Protein AF-A0A2P1L4M2-F1 (afdb_monomer)

Secondary structure (DSSP, 8-state):
-HHHHHHHHHHHH----TTSS--S----STTHHHHHHHHHHHHHHH-

Mean predicted aligned error: 3.15 Å

InterPro domains:
  IPR027387 Cytochrome b/b6-like domain superfamily [G3DSA:1.20.810.10] (1-47)
  IPR036150 Cytochrome b/b6, C-terminal domain superfamily [SSF81648] (3-45)

Radius of gyration: 13.6 Å; Cα contacts (8 Å, |Δi|>4): 8; chains: 1; bounding box: 34×25×28 Å

Solvent-accessible surface area (backbone atoms only — not comparable to full-atom values): 3116 Å² total; per-residue (Å²): 111,68,68,59,55,54,51,50,56,39,68,76,74,49,82,85,53,99,85,75,64,94,68,93,83,79,77,62,56,72,68,58,52,54,51,51,50,53,54,53,50,51,52,64,74,72,106

Foldseek 3Di:
DVVVVVVVVCVVVDDADPVRDDDPDDDDCPPPVVVVVVVVVVVVVVD

Organism: NCBI:txid1504291

Structure (mmCIF, N/CA/C/O backbone):
data_AF-A0A2P1L4M2-F1
#
_entry.id   AF-A0A2P1L4M2-F1
#
loop_
_atom_site.group_PDB
_atom_site.id
_atom_site.type_symbol
_atom_site.label_atom_id
_atom_site.label_alt_id
_atom_site.label_comp_id
_atom_site.label_asym_id
_atom_site.label_entity_id
_atom_site.label_seq_id
_atom_site.pdbx_PDB_ins_code
_atom_site.Cartn_x
_atom_site.Cartn_y
_atom_site.Cartn_z
_atom_site.occupancy
_atom_site.B_iso_or_equiv
_atom_site.auth_seq_id
_atom_site.auth_comp_id
_atom_site.auth_asym_id
_atom_site.auth_atom_id
_atom_site.pdbx_PDB_model_num
ATOM 1 N N . ALA A 1 1 ? -9.515 -9.354 -11.946 1.00 91.38 1 ALA A N 1
ATOM 2 C CA . ALA A 1 1 ? -8.399 -9.105 -12.888 1.00 91.38 1 ALA A CA 1
ATOM 3 C C . ALA A 1 1 ? -7.821 -7.694 -12.744 1.00 91.38 1 ALA A C 1
ATOM 5 O O . ALA A 1 1 ? -6.640 -7.578 -12.452 1.00 91.38 1 ALA A O 1
ATOM 6 N N . ILE A 1 2 ? -8.633 -6.634 -12.872 1.00 97.31 2 ILE A N 1
ATOM 7 C CA . ILE A 1 2 ? -8.153 -5.234 -12.877 1.00 97.31 2 ILE A CA 1
ATOM 8 C C . ILE A 1 2 ? -7.377 -4.849 -11.603 1.00 97.31 2 ILE A C 1
ATOM 10 O O . ILE A 1 2 ? -6.318 -4.248 -11.717 1.00 97.31 2 ILE A O 1
ATOM 14 N N . VAL A 1 3 ? -7.833 -5.257 -10.411 1.00 98.12 3 VAL A N 1
ATOM 15 C CA . VAL A 1 3 ? -7.131 -4.976 -9.137 1.00 98.12 3 VAL A CA 1
ATOM 16 C C . VAL A 1 3 ? -5.712 -5.555 -9.117 1.00 98.12 3 VAL A C 1
ATOM 18 O O . VAL A 1 3 ? -4.781 -4.876 -8.704 1.00 98.12 3 VAL A O 1
ATOM 21 N N . PHE A 1 4 ? -5.518 -6.773 -9.631 1.00 97.88 4 PHE A N 1
ATOM 22 C CA . PHE A 1 4 ? -4.187 -7.381 -9.719 1.00 97.88 4 PHE A CA 1
ATOM 23 C C . PHE A 1 4 ? -3.281 -6.633 -10.698 1.00 97.88 4 PHE A C 1
ATOM 25 O O . PHE A 1 4 ? -2.124 -6.386 -10.379 1.00 97.88 4 PHE A O 1
A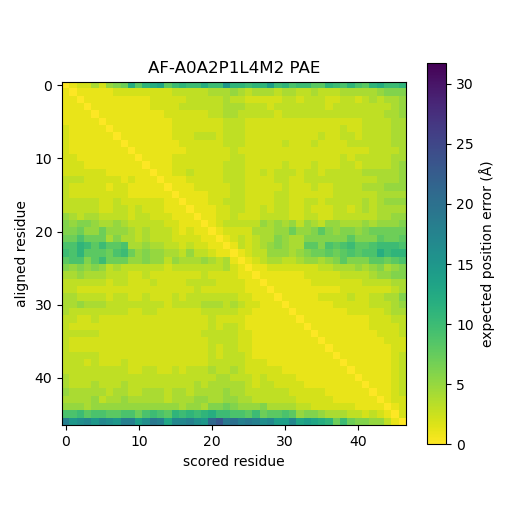TOM 32 N N . ILE A 1 5 ? -3.808 -6.227 -11.859 1.00 98.25 5 ILE A N 1
ATOM 33 C CA . ILE A 1 5 ? -3.059 -5.429 -12.845 1.00 98.25 5 ILE A CA 1
ATOM 3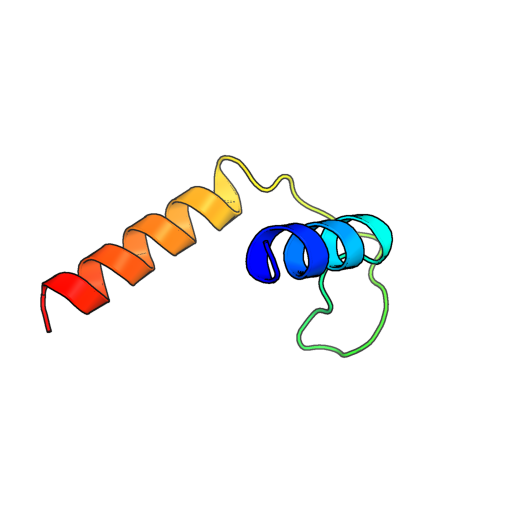4 C C . ILE A 1 5 ? -2.672 -4.069 -12.248 1.00 98.25 5 ILE A C 1
ATOM 36 O O . ILE A 1 5 ? -1.527 -3.644 -12.368 1.00 98.25 5 ILE A O 1
ATOM 40 N N . HIS A 1 6 ? -3.604 -3.411 -11.560 1.00 97.06 6 HIS A N 1
ATOM 41 C CA . HIS A 1 6 ? -3.363 -2.144 -10.876 1.00 97.06 6 HIS A CA 1
ATOM 42 C C . HIS A 1 6 ? -2.254 -2.266 -9.819 1.00 97.06 6 HIS A C 1
ATOM 44 O O . HIS A 1 6 ? -1.294 -1.498 -9.844 1.00 97.06 6 HIS A O 1
ATOM 50 N N . ILE A 1 7 ? -2.342 -3.272 -8.939 1.00 97.94 7 ILE A N 1
ATOM 51 C CA . ILE A 1 7 ? -1.335 -3.536 -7.903 1.00 97.94 7 ILE A CA 1
ATOM 52 C C . ILE A 1 7 ? 0.015 -3.904 -8.530 1.00 97.94 7 ILE A C 1
ATOM 54 O O . ILE A 1 7 ? 1.051 -3.476 -8.027 1.00 97.94 7 ILE A O 1
ATOM 58 N N . PHE A 1 8 ? 0.026 -4.659 -9.628 1.00 98.25 8 PHE A N 1
ATOM 59 C CA . PHE A 1 8 ? 1.252 -5.007 -10.340 1.00 98.25 8 PHE A CA 1
ATOM 60 C C . PHE A 1 8 ? 1.988 -3.757 -10.840 1.00 98.25 8 PHE A C 1
ATOM 62 O O . PHE A 1 8 ? 3.165 -3.580 -10.534 1.00 98.25 8 PHE A O 1
ATOM 69 N N . PHE A 1 9 ? 1.296 -2.839 -11.524 1.00 98.38 9 PHE A N 1
ATOM 70 C CA . PHE A 1 9 ? 1.904 -1.578 -11.960 1.00 98.38 9 PHE A CA 1
ATOM 71 C C . PHE A 1 9 ? 2.355 -0.697 -10.789 1.00 98.38 9 PHE A C 1
ATOM 73 O O . PHE A 1 9 ? 3.414 -0.071 -10.885 1.00 98.38 9 PHE A O 1
ATOM 80 N N . LEU A 1 10 ? 1.604 -0.689 -9.680 1.00 97.44 10 LEU A N 1
ATOM 81 C CA . LEU A 1 10 ? 1.995 0.006 -8.452 1.00 97.44 10 LEU A CA 1
ATOM 82 C C . LEU A 1 10 ? 3.289 -0.569 -7.856 1.00 97.44 10 LEU A C 1
ATOM 84 O O . LEU A 1 10 ? 4.130 0.195 -7.404 1.00 97.44 10 LEU A O 1
ATOM 88 N N . HIS A 1 11 ? 3.497 -1.887 -7.890 1.00 96.38 11 HIS A N 1
ATOM 89 C CA . HIS A 1 11 ? 4.736 -2.498 -7.391 1.00 96.38 11 HIS A CA 1
ATOM 90 C C . HIS A 1 11 ? 5.959 -2.157 -8.251 1.00 96.38 11 HIS A C 1
ATOM 92 O O . HIS A 1 11 ? 7.054 -2.032 -7.709 1.00 96.38 11 HIS A O 1
ATOM 98 N N . ILE A 1 12 ? 5.784 -1.986 -9.567 1.00 97.69 12 ILE A N 1
ATOM 99 C CA . ILE A 1 12 ? 6.877 -1.597 -10.472 1.00 97.69 12 ILE A CA 1
ATOM 100 C C . ILE A 1 12 ? 7.327 -0.150 -10.229 1.00 97.69 12 ILE A C 1
ATOM 102 O O . ILE A 1 12 ? 8.525 0.117 -10.225 1.00 97.69 12 ILE A O 1
ATOM 106 N N . HIS A 1 13 ? 6.390 0.778 -10.011 1.00 94.19 13 HIS A N 1
ATOM 107 C CA . HIS A 1 13 ? 6.704 2.207 -9.851 1.00 94.19 13 HIS A CA 1
ATOM 108 C C . HIS A 1 13 ? 6.889 2.631 -8.385 1.00 94.19 13 HIS A C 1
ATOM 110 O O . HIS A 1 13 ? 7.558 3.622 -8.105 1.00 94.19 13 HIS A O 1
ATOM 116 N N . GLY A 1 14 ? 6.338 1.867 -7.442 1.00 92.81 14 GLY A N 1
ATOM 117 C CA . GLY A 1 14 ? 6.268 2.218 -6.029 1.00 92.81 14 GLY A CA 1
ATOM 118 C C . GLY A 1 14 ? 5.146 3.210 -5.706 1.00 92.81 14 GLY A C 1
ATOM 119 O O . GLY A 1 14 ? 4.536 3.824 -6.582 1.00 92.81 14 GLY A O 1
ATOM 120 N N . SER A 1 15 ? 4.863 3.362 -4.411 1.00 94.06 15 SER A N 1
ATOM 121 C CA . SER A 1 15 ? 3.939 4.385 -3.916 1.00 94.06 15 SER A CA 1
ATOM 122 C C . SER A 1 15 ? 4.589 5.767 -3.939 1.00 94.06 15 SER A C 1
ATOM 124 O O . SER A 1 15 ? 5.770 5.912 -3.627 1.00 94.06 15 SER A O 1
ATOM 126 N N . THR A 1 16 ? 3.788 6.795 -4.216 1.00 95.38 16 THR A N 1
ATOM 127 C CA . THR A 1 16 ? 4.172 8.183 -3.929 1.00 95.38 16 THR A CA 1
ATOM 128 C C . THR A 1 16 ? 4.099 8.466 -2.423 1.00 95.38 16 THR A C 1
ATOM 130 O O . THR A 1 16 ? 3.558 7.672 -1.649 1.00 95.38 16 THR A O 1
ATOM 133 N N . ASN A 1 17 ? 4.629 9.607 -1.993 1.00 94.75 17 ASN A N 1
ATOM 134 C CA . ASN A 1 17 ? 4.536 10.081 -0.616 1.00 94.75 17 ASN A CA 1
ATOM 135 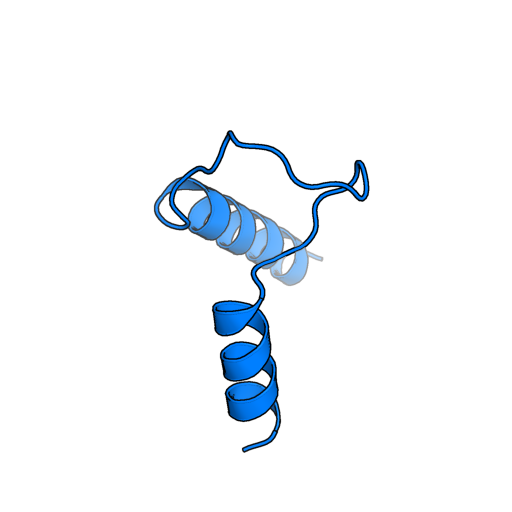C C . ASN A 1 17 ? 3.977 11.518 -0.580 1.00 94.75 17 ASN A C 1
ATOM 137 O O . ASN A 1 17 ? 3.991 12.196 -1.609 1.00 94.75 17 ASN A O 1
ATOM 141 N N . PRO A 1 18 ? 3.494 12.008 0.578 1.00 96.38 18 PRO A N 1
ATOM 142 C CA . PRO A 1 18 ? 2.835 13.314 0.676 1.00 96.38 18 PRO A CA 1
ATOM 143 C C . PRO A 1 18 ? 3.667 14.513 0.206 1.00 96.38 18 PRO A C 1
ATOM 145 O O . PRO A 1 18 ? 3.098 15.555 -0.101 1.00 96.38 18 PRO A O 1
ATOM 148 N N . LEU A 1 19 ? 4.997 14.387 0.149 1.00 95.81 19 LEU A N 1
ATOM 149 C CA . LEU A 1 19 ? 5.880 15.457 -0.312 1.00 95.81 19 LEU A CA 1
ATOM 150 C C . LEU A 1 19 ? 5.966 15.532 -1.846 1.00 95.81 19 LEU A C 1
ATOM 152 O O . LEU A 1 19 ? 6.424 16.539 -2.376 1.00 95.81 19 LEU A O 1
ATOM 156 N N . GLY A 1 20 ? 5.517 14.495 -2.562 1.00 94.38 20 GLY A N 1
ATOM 157 C CA . GLY A 1 20 ? 5.420 14.489 -4.024 1.00 94.38 20 GLY A CA 1
ATOM 158 C C . GLY A 1 20 ? 6.746 14.308 -4.771 1.00 94.38 20 GLY A C 1
ATOM 159 O O . GLY A 1 20 ? 6.775 14.493 -5.984 1.00 94.38 2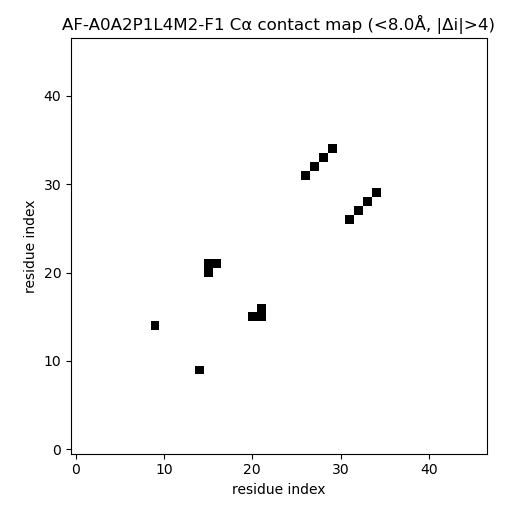0 GLY A O 1
ATOM 160 N N . TYR A 1 21 ? 7.830 13.944 -4.082 1.00 92.62 21 TYR A N 1
ATOM 161 C CA . TYR A 1 21 ? 9.137 13.651 -4.682 1.00 92.62 21 TYR A CA 1
ATOM 162 C C . TYR A 1 21 ? 9.790 12.421 -4.043 1.00 92.62 21 TYR A C 1
AT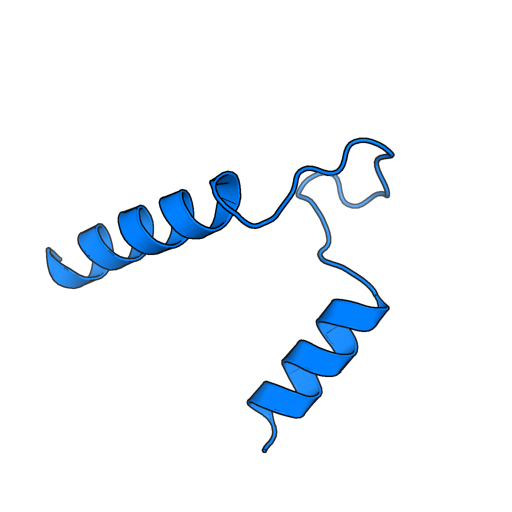OM 164 O O . TYR A 1 21 ? 9.431 12.020 -2.933 1.00 92.62 21 TYR A O 1
ATOM 172 N N . ASP A 1 22 ? 10.757 11.820 -4.737 1.00 90.44 22 ASP A N 1
ATOM 173 C CA . ASP A 1 22 ? 11.445 10.621 -4.258 1.00 90.44 22 ASP A CA 1
ATOM 174 C C . ASP A 1 22 ? 12.285 10.896 -3.012 1.00 90.44 22 ASP A C 1
ATOM 176 O O . ASP A 1 22 ? 13.092 11.826 -2.964 1.00 90.44 22 ASP A O 1
ATOM 180 N N . THR A 1 23 ? 12.137 10.033 -2.009 1.00 88.69 23 THR A N 1
ATOM 181 C CA . THR A 1 23 ? 12.986 10.040 -0.819 1.00 88.69 23 THR A CA 1
ATOM 182 C C . THR A 1 23 ? 13.766 8.725 -0.728 1.00 88.69 23 THR A C 1
ATOM 184 O O . THR A 1 23 ? 13.233 7.656 -1.041 1.00 88.69 23 THR A O 1
ATOM 187 N N . PRO A 1 24 ? 15.041 8.755 -0.295 1.00 88.25 24 PRO A N 1
ATOM 188 C CA . PRO A 1 24 ? 15.850 7.542 -0.156 1.00 88.25 24 PRO A CA 1
ATOM 189 C C . PRO A 1 24 ? 15.422 6.674 1.040 1.00 88.25 24 PRO A C 1
ATOM 191 O O . PRO A 1 24 ? 15.838 5.522 1.154 1.00 88.25 24 PRO A O 1
ATOM 194 N N . LEU A 1 25 ? 14.597 7.210 1.944 1.00 89.56 25 LEU A N 1
ATOM 195 C CA . LEU A 1 25 ? 14.199 6.554 3.183 1.00 89.56 25 LEU A CA 1
ATOM 196 C C . LEU A 1 25 ? 12.957 5.678 2.968 1.00 89.56 25 LEU A C 1
ATOM 198 O O . LEU A 1 25 ? 11.824 6.138 3.094 1.00 89.56 25 LEU A O 1
ATOM 202 N N . LYS A 1 26 ? 13.174 4.393 2.674 1.00 91.00 26 LYS A N 1
ATOM 203 C CA . LYS A 1 26 ? 12.107 3.385 2.584 1.00 91.00 26 LYS A CA 1
ATOM 204 C C . LYS A 1 26 ? 12.073 2.515 3.841 1.00 91.00 26 LYS A C 1
ATOM 206 O O . LYS A 1 26 ? 13.114 2.162 4.388 1.00 91.00 26 LYS A O 1
ATOM 211 N N . ILE A 1 27 ? 10.870 2.138 4.267 1.00 95.44 27 ILE A N 1
ATOM 212 C CA . ILE A 1 27 ? 10.629 1.163 5.340 1.00 95.44 27 ILE A CA 1
ATOM 213 C C . ILE A 1 27 ? 9.917 -0.070 4.764 1.00 95.44 27 ILE A C 1
ATOM 215 O O . ILE A 1 27 ? 9.204 0.061 3.764 1.00 95.44 27 ILE A O 1
ATOM 219 N N . PRO A 1 28 ? 10.072 -1.267 5.355 1.00 96.38 28 PRO A N 1
ATOM 220 C CA . PRO A 1 28 ? 9.348 -2.445 4.891 1.00 96.38 28 PRO A CA 1
ATOM 221 C C . PRO A 1 28 ? 7.845 -2.315 5.173 1.00 96.38 28 PRO A C 1
ATOM 223 O O . PRO A 1 28 ? 7.436 -1.714 6.172 1.00 96.38 28 PRO A O 1
ATOM 226 N N . PHE A 1 29 ? 7.026 -2.925 4.307 1.00 97.00 29 PHE A N 1
ATOM 227 C CA . PHE A 1 29 ? 5.567 -2.963 4.456 1.00 97.00 29 PHE A CA 1
ATOM 228 C C . PHE A 1 29 ? 5.142 -3.668 5.754 1.00 97.00 29 PHE A C 1
ATOM 230 O O . PHE A 1 29 ? 4.310 -3.154 6.498 1.00 97.00 29 PHE A O 1
ATOM 237 N N . TYR A 1 30 ? 5.760 -4.812 6.062 1.00 96.62 30 TYR A N 1
ATOM 238 C CA . TYR A 1 30 ? 5.568 -5.532 7.321 1.00 96.62 30 TYR A CA 1
ATOM 239 C C . TYR A 1 30 ? 6.745 -5.269 8.280 1.00 96.62 30 TYR A C 1
ATOM 241 O O . TYR A 1 30 ? 7.894 -5.350 7.842 1.00 96.62 30 TYR A O 1
ATOM 249 N N . PRO A 1 31 ? 6.496 -4.976 9.572 1.00 97.31 31 PRO A N 1
ATOM 250 C CA . PRO A 1 31 ? 5.183 -4.899 10.227 1.00 97.31 31 PRO A CA 1
ATOM 251 C C . PRO A 1 31 ? 4.467 -3.546 10.072 1.00 97.31 31 PRO A C 1
ATOM 253 O O . PRO A 1 31 ? 3.295 -3.440 10.427 1.00 97.31 31 PRO A O 1
ATOM 256 N N . ASN A 1 32 ? 5.152 -2.520 9.561 1.00 97.62 32 ASN A N 1
ATOM 257 C CA . ASN A 1 32 ? 4.753 -1.116 9.704 1.00 97.62 32 ASN A CA 1
ATOM 258 C C . ASN A 1 32 ? 3.381 -0.784 9.096 1.00 97.62 32 ASN A C 1
ATOM 260 O O . ASN A 1 32 ? 2.435 -0.480 9.820 1.00 97.62 32 ASN A O 1
ATOM 264 N N . LEU A 1 33 ? 3.276 -0.835 7.766 1.00 97.06 33 LEU A N 1
ATOM 265 C CA . LEU A 1 33 ? 2.071 -0.435 7.041 1.00 97.06 33 LEU A CA 1
ATOM 266 C C . LEU A 1 33 ? 0.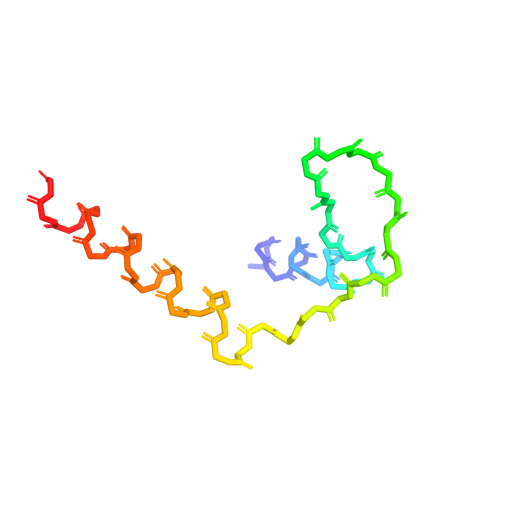938 -1.442 7.248 1.00 97.06 33 LEU A C 1
ATOM 268 O O . LEU A 1 33 ? -0.196 -1.021 7.444 1.00 97.06 33 LEU A O 1
ATOM 272 N N . LEU A 1 34 ? 1.244 -2.742 7.354 1.00 98.25 34 LEU A N 1
ATOM 273 C CA . LEU A 1 34 ? 0.222 -3.749 7.661 1.00 98.25 34 LEU A CA 1
ATOM 274 C C . LEU A 1 34 ? -0.484 -3.471 8.999 1.00 98.25 34 LEU A C 1
ATOM 276 O O . LEU A 1 34 ? -1.700 -3.615 9.108 1.00 98.25 34 LEU A O 1
ATOM 280 N N . THR A 1 35 ? 0.265 -3.051 10.024 1.00 98.44 35 THR A N 1
ATOM 281 C CA . THR A 1 35 ? -0.323 -2.703 11.326 1.00 98.44 35 THR A CA 1
ATOM 282 C C . THR A 1 35 ? -1.228 -1.474 11.218 1.00 98.44 35 THR A C 1
ATOM 284 O O . THR A 1 35 ? -2.288 -1.435 11.846 1.00 98.44 35 THR A O 1
ATOM 287 N N . LEU A 1 36 ? -0.842 -0.479 10.410 1.00 98.12 36 LEU A N 1
ATOM 288 C CA . LEU A 1 36 ? -1.670 0.702 10.156 1.00 98.12 36 LEU A CA 1
ATOM 289 C C . LEU A 1 36 ? -2.954 0.347 9.400 1.00 98.12 36 LEU A C 1
ATOM 291 O O . LEU A 1 36 ? -4.015 0.833 9.787 1.00 98.12 36 LEU A O 1
ATOM 295 N N . ASP A 1 37 ? -2.882 -0.540 8.407 1.00 97.81 37 ASP A N 1
ATOM 296 C CA . ASP A 1 37 ? -4.049 -1.007 7.653 1.00 97.81 37 ASP A CA 1
ATOM 297 C C . ASP A 1 37 ? -5.036 -1.755 8.558 1.00 97.81 37 ASP A C 1
ATOM 299 O O . ASP A 1 37 ? -6.229 -1.458 8.544 1.00 97.81 37 ASP A O 1
ATOM 303 N N . ILE A 1 38 ? -4.553 -2.660 9.420 1.00 98.25 38 ILE A N 1
ATOM 304 C CA . ILE A 1 38 ? -5.392 -3.358 10.411 1.00 98.25 38 ILE A CA 1
ATOM 305 C C . ILE A 1 38 ? -6.038 -2.356 11.373 1.00 98.25 38 ILE A C 1
ATOM 307 O O . ILE A 1 38 ? -7.231 -2.450 11.665 1.00 98.25 38 ILE A O 1
ATOM 311 N N . LYS A 1 39 ? -5.278 -1.372 11.869 1.00 97.75 39 LYS A N 1
ATOM 312 C CA . LYS A 1 39 ? -5.820 -0.321 12.740 1.00 97.75 39 LYS A CA 1
ATOM 313 C C . LYS A 1 39 ? -6.906 0.491 12.023 1.00 97.75 39 LYS A C 1
ATOM 315 O O . LYS A 1 39 ? -7.957 0.731 12.608 1.00 97.75 39 LYS A O 1
ATOM 320 N N . GLY A 1 40 ? -6.675 0.880 10.770 1.00 97.31 40 GLY A N 1
ATOM 321 C CA . GLY A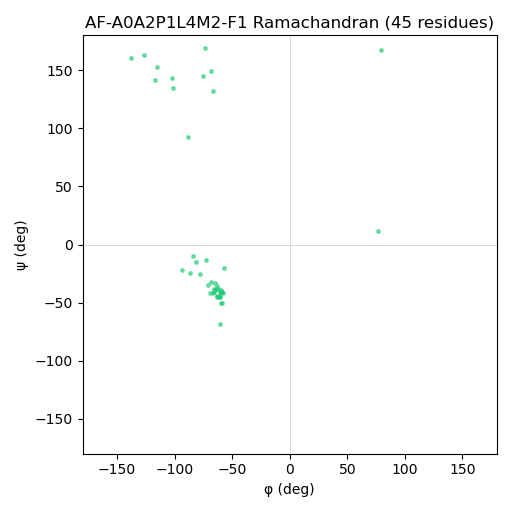 1 40 ? -7.643 1.590 9.932 1.00 97.31 40 GLY A CA 1
ATOM 322 C C . GLY A 1 40 ? -8.909 0.772 9.682 1.00 97.31 40 GLY A C 1
ATOM 323 O O . GLY A 1 40 ? -10.014 1.276 9.869 1.00 97.31 40 GLY A O 1
ATOM 324 N N . PHE A 1 41 ? -8.754 -0.509 9.350 1.00 97.88 41 PHE A N 1
ATOM 325 C CA . PHE A 1 41 ? -9.865 -1.434 9.142 1.00 97.88 41 PHE A CA 1
ATOM 326 C C . PHE A 1 41 ? -10.726 -1.595 10.401 1.00 97.88 41 PHE A C 1
ATOM 328 O O . PHE A 1 41 ? -11.950 -1.565 10.309 1.00 97.88 41 PHE A O 1
ATOM 335 N N . ASN A 1 42 ? -10.109 -1.671 11.587 1.00 97.12 42 ASN A N 1
ATOM 336 C CA . ASN A 1 42 ? -10.848 -1.705 12.851 1.00 97.12 42 ASN A CA 1
ATOM 337 C C . ASN A 1 42 ? -11.718 -0.454 13.057 1.00 97.12 42 ASN A C 1
ATOM 339 O O . ASN A 1 42 ? -12.843 -0.584 13.523 1.00 97.12 42 ASN A O 1
ATOM 343 N N . TYR A 1 43 ? -11.247 0.743 12.688 1.00 96.62 43 TYR A N 1
ATOM 344 C CA . TYR A 1 43 ? -12.085 1.947 12.762 1.00 96.62 43 TYR A CA 1
ATOM 345 C C . TYR A 1 43 ? -13.277 1.887 11.805 1.00 96.62 43 TYR A C 1
ATOM 347 O O . TYR A 1 43 ? -14.367 2.290 12.190 1.00 96.62 43 TYR A O 1
ATOM 355 N N . VAL A 1 44 ? -13.086 1.361 10.592 1.00 96.69 44 VAL A N 1
ATOM 356 C CA . VAL A 1 44 ? -14.173 1.190 9.614 1.00 96.69 44 VAL A CA 1
ATOM 357 C C . VAL A 1 44 ? -15.224 0.188 10.094 1.00 96.69 44 VAL A C 1
ATOM 359 O O . VAL A 1 44 ? -16.388 0.362 9.777 1.00 96.69 44 VAL A O 1
ATOM 362 N N . LEU A 1 45 ? -14.840 -0.850 10.845 1.00 95.56 45 LEU A N 1
ATOM 363 C CA . LEU A 1 45 ? -15.791 -1.831 11.388 1.00 95.56 45 LEU A CA 1
ATOM 364 C C . LEU A 1 45 ? -16.563 -1.339 12.621 1.00 95.56 45 LEU A C 1
ATOM 366 O O . LEU A 1 45 ? -17.620 -1.884 12.930 1.00 95.56 45 LEU A O 1
ATOM 370 N N . VAL A 1 46 ? -15.997 -0.392 13.372 1.00 90.69 46 VAL A N 1
ATOM 371 C CA . VAL A 1 46 ? -16.599 0.151 14.604 1.00 90.69 46 VAL 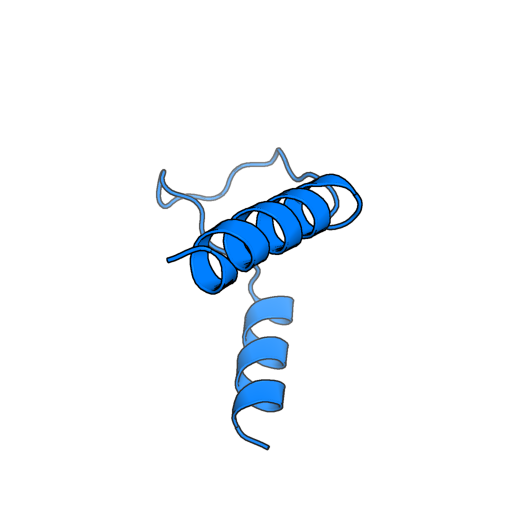A CA 1
ATOM 372 C C . VAL A 1 46 ? -17.552 1.318 14.312 1.00 90.69 46 VAL A C 1
ATOM 374 O O . VAL A 1 46 ? -18.438 1.583 15.124 1.00 90.69 46 VAL A O 1
ATOM 377 N N . ILE A 1 47 ? -17.367 2.006 13.182 1.00 75.56 47 ILE A N 1
ATOM 378 C CA . ILE A 1 47 ? -18.272 3.041 12.653 1.00 75.56 47 ILE A CA 1
A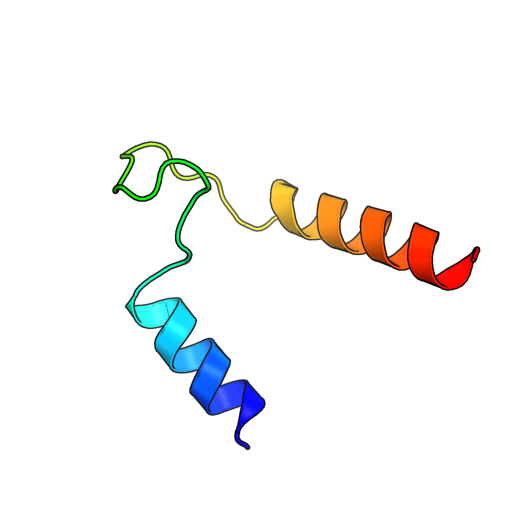TOM 379 C C . ILE A 1 47 ? -19.388 2.373 11.848 1.00 75.56 47 ILE A C 1
ATOM 381 O O . ILE A 1 47 ? -20.557 2.764 12.057 1.00 75.56 47 ILE A O 1
#

pLDDT: mean 95.27, std 4.03, range [75.56, 98.44]

Sequence (47 aa):
AIVFIHIFFLHIHGSTNPLGYDTPLKIPFYPNLLTLDIKGFNYVLVI